Protein AF-Q581W7-F1 (afdb_monomer_lite)

Organism: Trypanosoma brucei brucei (strain 927/4 GUTat10.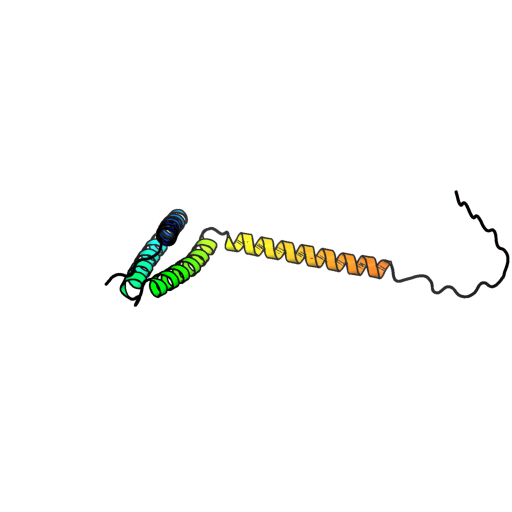1) (NCBI:txid185431)

GO terms:
  GO:0005654 nucleoplasm (C, HTP)

Foldseek 3Di:
DFADEDPVLVVLLVVLLVLCVVLVNNVVSVVLVVQLRVLRVPDPYNVSSHVSSVVSSVVSVVVSCVSVVVVVVVVVVVVVVVVVVVVVVVVVVVVVVVVPDDDPDDDDDDDDDDDDDDDDD

Sequence (121 aa):
MTCNVTPEQELQVLQMILKLCAAGAEESGEKFRLKVRKALQESANDEAAIEAVASLLRHYGKVLKKLDGSYEKERELKRLRSERGALRASRFVDDQAESGDEDEDEDVSGDEEVEDVEVET

Radius of gyration: 32.33 Å; chains: 1; bounding box: 34×57×95 Å

Secondary structure (DSSP, 8-state):
------HHHHHHHHHHHHHHHHTT-HHHHHHHHHHHHHHHHH-SSHHHHHHHHHHHHHHHHHHHHHHSSHHHHHHHHHHHHHHHHHHHHHHHHHHHHHTSS--------------------

Structure (mmCIF, N/CA/C/O backbone):
data_AF-Q581W7-F1
#
_entry.id   AF-Q581W7-F1
#
loop_
_atom_site.group_PDB
_atom_site.id
_atom_site.type_symbol
_atom_site.label_atom_id
_atom_site.label_alt_id
_atom_site.label_comp_id
_atom_site.label_asym_id
_atom_site.label_entity_id
_atom_site.label_seq_id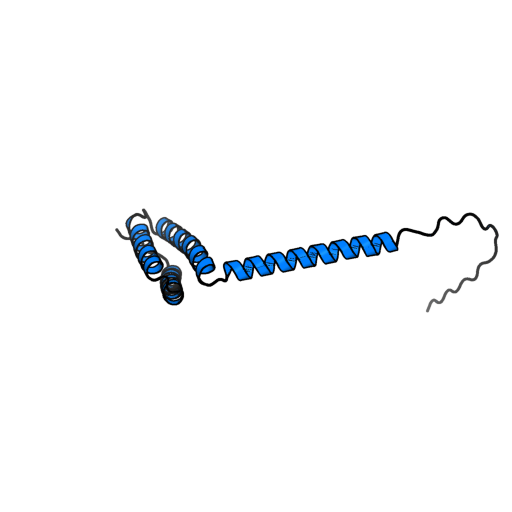
_atom_site.pdbx_PDB_ins_code
_atom_site.Cartn_x
_atom_site.Cartn_y
_atom_site.Cartn_z
_atom_site.occupancy
_atom_site.B_iso_or_equiv
_atom_site.auth_seq_id
_atom_site.auth_comp_id
_atom_site.auth_asym_id
_atom_site.auth_atom_id
_atom_site.pdbx_PDB_model_num
ATOM 1 N N . MET A 1 1 ? 11.438 9.965 -22.915 1.00 60.16 1 MET A N 1
ATOM 2 C CA . MET A 1 1 ? 11.330 8.498 -22.778 1.00 60.16 1 MET A CA 1
ATOM 3 C C . MET A 1 1 ? 10.385 8.244 -21.622 1.00 60.16 1 MET A C 1
ATOM 5 O O . MET A 1 1 ? 10.460 8.995 -20.663 1.00 60.16 1 MET A O 1
ATOM 9 N N . THR A 1 2 ? 9.448 7.307 -21.736 1.00 79.19 2 THR A N 1
ATOM 10 C CA . THR A 1 2 ? 8.589 6.925 -20.605 1.00 79.19 2 THR A CA 1
ATOM 11 C C . THR A 1 2 ? 9.316 5.875 -19.782 1.00 79.19 2 THR A C 1
ATOM 13 O O . THR A 1 2 ? 9.793 4.898 -20.357 1.00 79.19 2 THR A O 1
ATOM 16 N N . CYS A 1 3 ? 9.411 6.089 -18.475 1.00 87.31 3 CYS A N 1
ATOM 17 C CA . CYS A 1 3 ? 9.934 5.090 -17.553 1.00 87.31 3 CYS A CA 1
ATOM 18 C C . CYS A 1 3 ? 8.915 3.969 -17.352 1.00 87.31 3 CYS A C 1
ATOM 20 O O . CYS A 1 3 ? 7.704 4.189 -17.467 1.00 87.31 3 CYS A O 1
ATOM 22 N N . ASN A 1 4 ? 9.417 2.782 -17.038 1.00 90.00 4 ASN A N 1
ATOM 23 C CA . ASN A 1 4 ? 8.609 1.605 -16.767 1.00 90.00 4 ASN A CA 1
ATOM 24 C C . ASN A 1 4 ? 8.568 1.321 -15.263 1.00 90.00 4 ASN A C 1
ATOM 26 O O . ASN A 1 4 ? 9.450 1.713 -14.501 1.00 90.00 4 ASN A O 1
ATOM 30 N N . VAL A 1 5 ? 7.519 0.625 -14.842 1.00 91.94 5 VAL A N 1
ATOM 31 C CA . VAL A 1 5 ? 7.365 0.091 -13.485 1.00 91.94 5 VAL A CA 1
ATOM 32 C C . VAL A 1 5 ? 7.304 -1.427 -13.550 1.00 91.94 5 VAL A C 1
ATOM 34 O O . VAL A 1 5 ? 7.167 -2.007 -14.627 1.00 91.94 5 VAL A O 1
ATOM 37 N N . THR A 1 6 ? 7.426 -2.092 -12.403 1.00 93.31 6 THR A N 1
ATOM 38 C CA . THR A 1 6 ? 7.332 -3.553 -12.386 1.00 93.31 6 THR A CA 1
ATOM 39 C C . THR A 1 6 ? 5.893 -4.003 -12.684 1.00 93.31 6 THR A C 1
ATOM 41 O O . THR A 1 6 ? 4.944 -3.299 -12.314 1.00 93.31 6 THR A O 1
ATOM 44 N N . PRO A 1 7 ? 5.688 -5.186 -13.290 1.00 94.00 7 PRO A N 1
ATOM 45 C CA . PRO A 1 7 ? 4.347 -5.720 -13.541 1.00 94.00 7 PRO A CA 1
ATOM 46 C C . PRO A 1 7 ? 3.482 -5.818 -12.273 1.00 94.00 7 PRO A C 1
ATOM 48 O O . PRO A 1 7 ? 2.266 -5.619 -12.317 1.00 94.00 7 PRO A O 1
ATOM 51 N N . GLU A 1 8 ? 4.091 -6.071 -11.109 1.00 95.00 8 GLU A N 1
ATOM 52 C CA . GLU A 1 8 ? 3.378 -6.081 -9.830 1.00 95.00 8 GLU A CA 1
ATOM 53 C C . GLU A 1 8 ? 2.841 -4.694 -9.464 1.00 95.00 8 GLU A C 1
ATOM 55 O O . GLU A 1 8 ? 1.725 -4.582 -8.950 1.00 95.00 8 GLU A O 1
ATOM 60 N N . GLN A 1 9 ? 3.603 -3.628 -9.728 1.00 93.94 9 GLN A N 1
ATOM 61 C CA . GLN A 1 9 ? 3.141 -2.262 -9.492 1.00 93.94 9 GLN A CA 1
ATOM 62 C C . GLN A 1 9 ? 2.034 -1.858 -10.466 1.00 93.94 9 GLN A C 1
ATOM 64 O O . GLN A 1 9 ? 1.075 -1.212 -10.043 1.00 93.94 9 GLN A O 1
ATOM 69 N N . GLU A 1 10 ? 2.107 -2.270 -11.733 1.00 94.94 10 GLU A N 1
ATOM 70 C CA . GLU A 1 10 ? 1.019 -2.055 -12.696 1.00 94.94 10 GLU A CA 1
ATOM 71 C C . GLU A 1 10 ? -0.283 -2.696 -12.206 1.00 94.94 10 GLU A C 1
ATOM 73 O O . GLU A 1 10 ? -1.334 -2.047 -12.175 1.00 94.94 10 GLU A O 1
ATOM 78 N N . LEU A 1 11 ? -0.204 -3.940 -11.724 1.00 96.19 11 LEU A N 1
ATOM 79 C CA . LEU A 1 11 ? -1.345 -4.632 -11.136 1.00 96.19 11 LEU A CA 1
ATOM 80 C C . LEU A 1 11 ? -1.886 -3.888 -9.907 1.00 96.19 11 LEU A C 1
ATOM 82 O O . LEU A 1 11 ? -3.100 -3.722 -9.779 1.00 96.19 11 LEU A O 1
ATOM 86 N N . GLN A 1 12 ? -1.017 -3.400 -9.017 1.00 96.06 12 GLN A N 1
ATOM 87 C CA . GLN A 1 12 ? -1.431 -2.620 -7.844 1.00 96.06 12 GLN A CA 1
ATOM 88 C C . GLN A 1 12 ? -2.131 -1.311 -8.231 1.00 96.06 12 GLN A C 1
ATOM 90 O O . GLN A 1 12 ? -3.130 -0.943 -7.609 1.00 96.06 12 GLN A O 1
ATOM 95 N N . VAL A 1 13 ? -1.649 -0.623 -9.269 1.00 95.94 13 VAL A N 1
ATOM 96 C CA . VAL A 1 13 ? -2.282 0.586 -9.816 1.00 95.94 13 VAL A CA 1
ATOM 97 C C . VAL A 1 13 ? -3.680 0.260 -10.338 1.00 95.94 13 VAL A C 1
ATOM 99 O O . VAL A 1 13 ? -4.640 0.932 -9.958 1.00 95.94 13 VAL A O 1
ATOM 102 N N . LEU A 1 14 ? -3.829 -0.795 -11.143 1.00 95.69 14 LEU A N 1
ATOM 103 C CA . LEU A 1 14 ? -5.131 -1.222 -11.664 1.00 95.69 14 LEU A CA 1
ATOM 104 C C . LEU A 1 14 ? -6.099 -1.603 -10.539 1.00 95.69 14 LEU A C 1
ATOM 106 O O . LEU A 1 14 ? -7.240 -1.141 -10.519 1.00 95.69 14 LEU A O 1
ATOM 110 N N . GLN A 1 15 ? -5.639 -2.378 -9.556 1.00 96.31 15 GLN A N 1
ATOM 111 C CA . GLN A 1 15 ? -6.440 -2.737 -8.386 1.00 96.31 15 GLN A CA 1
ATOM 112 C C . GLN A 1 15 ? -6.879 -1.506 -7.588 1.00 96.31 15 GLN A C 1
ATOM 114 O O . GLN A 1 15 ? -8.017 -1.457 -7.125 1.00 96.31 15 GLN A O 1
ATOM 119 N N . MET A 1 16 ? -6.007 -0.509 -7.417 1.00 95.25 16 MET A N 1
ATOM 120 C CA . MET A 1 16 ? -6.351 0.728 -6.715 1.00 95.25 16 MET A CA 1
ATOM 121 C C . MET A 1 16 ? -7.426 1.520 -7.466 1.00 95.25 16 MET A C 1
ATOM 123 O O . MET A 1 16 ? -8.378 1.979 -6.840 1.00 95.25 16 MET A O 1
ATOM 127 N N . ILE A 1 17 ? -7.321 1.636 -8.796 1.00 94.25 17 ILE A N 1
ATOM 128 C CA . ILE A 1 17 ? -8.341 2.293 -9.631 1.00 94.25 17 ILE A CA 1
ATOM 129 C C . ILE A 1 17 ? -9.690 1.590 -9.459 1.00 94.25 17 ILE A C 1
ATOM 131 O O . ILE A 1 17 ? -10.685 2.245 -9.159 1.00 94.25 17 ILE A O 1
ATOM 135 N N . LEU A 1 18 ? -9.714 0.259 -9.568 1.00 93.94 18 LEU A N 1
ATOM 136 C CA . LEU A 1 18 ? -10.939 -0.528 -9.413 1.00 93.94 18 LEU A CA 1
ATOM 137 C C . LEU A 1 18 ? -11.553 -0.378 -8.018 1.00 93.94 18 LEU A C 1
ATOM 139 O O . LEU A 1 18 ? -12.765 -0.217 -7.902 1.00 93.94 18 LEU A O 1
ATOM 143 N N . LYS A 1 19 ? -10.734 -0.373 -6.960 1.00 93.56 19 LYS A N 1
ATOM 144 C CA . LYS A 1 19 ? -11.209 -0.151 -5.587 1.00 93.56 19 LYS A CA 1
ATOM 145 C C . LYS A 1 19 ? -11.796 1.249 -5.395 1.00 93.56 19 LYS A C 1
ATOM 147 O O . LYS A 1 19 ? -12.814 1.380 -4.726 1.00 93.56 19 LYS A O 1
ATOM 152 N N . LEU A 1 20 ? -11.191 2.281 -5.989 1.00 92.69 20 LEU A N 1
ATOM 153 C CA . LEU A 1 20 ? -11.721 3.649 -5.942 1.00 92.69 20 LEU A CA 1
ATOM 154 C C . LEU A 1 20 ? -13.062 3.760 -6.678 1.00 92.69 20 LEU A C 1
ATOM 156 O O . LEU A 1 20 ? -13.988 4.360 -6.140 1.00 92.69 20 LEU A O 1
ATOM 160 N N . CYS A 1 21 ? -13.195 3.138 -7.854 1.00 90.06 21 CYS A N 1
ATOM 161 C CA . CYS A 1 21 ? -14.467 3.065 -8.576 1.00 90.06 21 CYS A CA 1
ATOM 162 C C . CYS A 1 21 ? -15.533 2.306 -7.773 1.00 90.06 21 CYS A C 1
ATOM 164 O O . CYS A 1 21 ? -16.649 2.790 -7.630 1.00 90.06 21 CYS A O 1
ATOM 166 N N . ALA A 1 22 ? -15.182 1.161 -7.177 1.00 89.69 22 ALA A N 1
ATOM 167 C CA . ALA A 1 22 ? -16.099 0.380 -6.344 1.00 89.69 22 ALA A CA 1
ATOM 168 C C . ALA A 1 22 ? -16.561 1.133 -5.082 1.00 89.69 22 ALA A C 1
ATOM 170 O O . ALA A 1 22 ? -17.675 0.918 -4.614 1.00 89.69 22 ALA A O 1
ATOM 171 N N . ALA A 1 23 ? -15.733 2.039 -4.552 1.00 89.69 23 ALA A N 1
ATOM 172 C CA . ALA A 1 23 ? -16.086 2.930 -3.448 1.00 89.69 23 ALA A CA 1
ATOM 173 C C . ALA A 1 23 ? -16.887 4.178 -3.886 1.00 89.69 23 ALA A C 1
ATOM 175 O O . ALA A 1 23 ? -17.126 5.063 -3.067 1.00 89.69 23 ALA A O 1
ATOM 176 N N . GLY A 1 24 ? -17.270 4.291 -5.166 1.00 88.75 24 GLY A N 1
ATOM 177 C CA . GLY A 1 24 ? -18.002 5.440 -5.715 1.00 88.75 24 GLY A CA 1
ATOM 178 C C . GLY A 1 24 ? -17.145 6.690 -5.952 1.00 88.75 24 GLY A C 1
ATOM 179 O O . GLY A 1 24 ? -17.675 7.766 -6.208 1.00 88.75 24 GLY A O 1
ATOM 180 N N . ALA A 1 25 ? -15.816 6.576 -5.876 1.00 89.25 25 ALA A N 1
ATOM 181 C CA . ALA A 1 25 ? -14.875 7.683 -6.032 1.00 89.25 25 ALA A CA 1
ATOM 182 C C . ALA A 1 25 ? -14.198 7.669 -7.412 1.00 89.25 25 ALA A C 1
ATOM 184 O O . ALA A 1 25 ? -12.967 7.683 -7.521 1.00 89.25 25 ALA A O 1
ATOM 185 N N . GLU A 1 26 ? -15.004 7.665 -8.474 1.00 90.00 26 GLU A N 1
ATOM 186 C CA . GLU A 1 26 ? -14.536 7.600 -9.866 1.00 90.00 26 GLU A CA 1
ATOM 187 C C . GLU A 1 26 ? -13.561 8.735 -10.209 1.00 90.00 26 GLU A C 1
ATOM 189 O O . GLU A 1 26 ? -12.459 8.473 -10.691 1.00 90.00 26 GLU A O 1
ATOM 194 N N . GLU A 1 27 ? -13.882 9.980 -9.837 1.00 91.50 27 GLU A N 1
ATOM 195 C CA . GLU A 1 27 ? -12.987 11.130 -10.041 1.00 91.50 27 GLU A CA 1
ATOM 196 C C . GLU A 1 27 ? -11.618 10.947 -9.372 1.00 91.50 27 GLU A C 1
ATOM 198 O O . GLU A 1 27 ? -10.588 11.411 -9.869 1.00 91.50 27 GLU A O 1
ATOM 203 N N . SER A 1 28 ? -11.585 10.288 -8.209 1.00 91.81 28 SER A N 1
ATOM 204 C CA . SER A 1 28 ? -10.331 10.004 -7.511 1.00 91.81 28 SER A CA 1
ATOM 205 C C . SER A 1 28 ? -9.519 8.953 -8.261 1.00 91.81 28 SER A C 1
ATOM 207 O O . SER A 1 28 ? -8.299 9.104 -8.363 1.00 91.81 28 SER A O 1
ATOM 209 N N . GLY A 1 29 ? -10.182 7.944 -8.833 1.00 92.88 29 GLY A N 1
ATOM 210 C CA . GLY A 1 29 ? -9.572 6.962 -9.731 1.00 92.88 29 GLY A CA 1
ATOM 211 C C . GLY A 1 29 ? -8.969 7.613 -10.978 1.00 92.88 29 GLY A C 1
ATOM 212 O O . GLY A 1 29 ? -7.820 7.334 -11.330 1.00 92.88 29 GLY A O 1
ATOM 213 N N . GLU A 1 30 ? -9.676 8.558 -11.597 1.00 94.12 30 GLU A N 1
ATOM 214 C CA . GLU A 1 30 ? -9.163 9.300 -12.753 1.00 94.12 30 GLU A CA 1
ATOM 215 C C . GLU A 1 30 ? -7.967 10.187 -12.401 1.00 94.12 30 GLU A C 1
ATOM 217 O O . GLU A 1 30 ? -6.944 10.156 -13.094 1.00 94.12 30 GLU A O 1
ATOM 222 N N . LYS A 1 31 ? -8.050 10.932 -11.291 1.00 94.94 31 LYS A N 1
ATOM 223 C CA . LYS A 1 31 ? -6.933 11.739 -10.774 1.00 94.94 31 LYS A CA 1
ATOM 224 C C . LYS A 1 31 ? -5.717 10.866 -10.470 1.00 94.94 31 LYS A C 1
ATOM 226 O O . LYS A 1 31 ? -4.595 11.268 -10.774 1.00 94.94 31 LYS A O 1
ATOM 231 N N . PHE A 1 32 ? -5.918 9.678 -9.898 1.00 95.81 32 PHE A N 1
ATOM 232 C CA . PHE A 1 32 ? -4.840 8.726 -9.638 1.00 95.81 32 PHE A CA 1
ATOM 233 C C . PHE A 1 32 ? -4.187 8.255 -10.940 1.00 95.81 32 PHE A C 1
ATOM 235 O O . PHE A 1 32 ? -2.971 8.363 -11.077 1.00 95.81 32 PHE A O 1
ATOM 242 N N . ARG A 1 33 ? -4.982 7.844 -11.936 1.00 95.00 33 ARG A N 1
ATOM 243 C CA . ARG A 1 33 ? -4.490 7.447 -13.265 1.00 95.00 33 ARG A CA 1
ATOM 244 C C . ARG A 1 33 ? -3.657 8.550 -13.925 1.00 95.00 33 ARG A C 1
ATOM 246 O O . ARG A 1 33 ? -2.586 8.271 -14.460 1.00 95.00 33 ARG A O 1
ATOM 253 N N . LEU A 1 34 ? -4.125 9.799 -13.876 1.00 95.94 34 LEU A N 1
ATOM 254 C CA . LEU A 1 34 ? -3.394 10.949 -14.421 1.00 95.94 34 LEU A CA 1
ATOM 255 C C . LEU A 1 34 ? -2.072 11.187 -13.686 1.00 95.94 34 LEU A C 1
ATOM 257 O O . LEU A 1 34 ? -1.052 11.410 -14.334 1.00 95.94 34 LEU A O 1
ATOM 261 N N . LYS A 1 35 ? -2.066 11.095 -12.352 1.00 95.88 35 LYS A N 1
ATOM 262 C CA . LYS A 1 35 ? -0.846 11.237 -11.546 1.00 95.88 35 LYS A CA 1
ATOM 263 C C . LYS A 1 35 ? 0.162 10.125 -11.810 1.00 95.88 35 LYS A C 1
ATOM 265 O O . LYS A 1 35 ? 1.342 10.427 -11.916 1.00 95.88 35 LYS A O 1
ATOM 270 N N . VAL A 1 36 ? -0.283 8.875 -11.954 1.00 95.38 36 VAL A N 1
ATOM 271 C CA . VAL A 1 36 ? 0.599 7.753 -12.312 1.00 95.38 36 VAL A CA 1
ATOM 272 C C . VAL A 1 36 ? 1.217 7.993 -13.685 1.00 95.38 36 VAL A C 1
ATOM 274 O O . VAL A 1 36 ? 2.433 7.943 -13.816 1.00 95.38 36 VAL A O 1
ATOM 277 N N . ARG A 1 37 ? 0.414 8.354 -14.694 1.00 94.75 37 ARG A N 1
ATOM 278 C C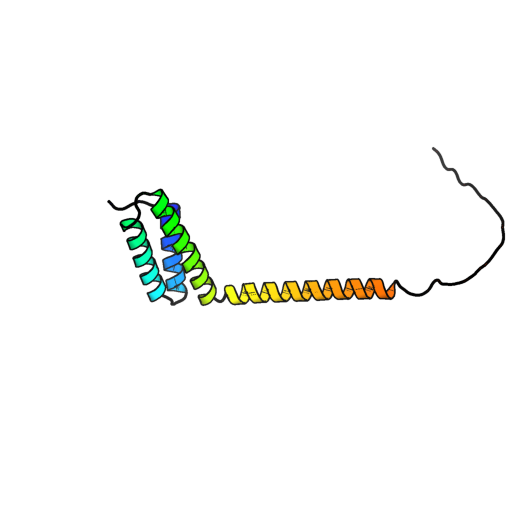A . ARG A 1 37 ? 0.939 8.679 -16.030 1.00 94.75 37 ARG A CA 1
ATOM 279 C C . ARG A 1 37 ? 1.959 9.817 -15.983 1.00 94.75 37 ARG A C 1
ATOM 281 O O . ARG A 1 37 ? 3.006 9.711 -16.609 1.00 94.75 37 ARG A O 1
ATOM 288 N N . LYS A 1 38 ? 1.659 10.878 -15.232 1.00 94.75 38 LYS A N 1
ATOM 289 C CA . LYS A 1 38 ? 2.565 12.011 -15.031 1.00 94.75 38 LYS A CA 1
ATOM 290 C C . LYS A 1 38 ? 3.874 11.565 -14.369 1.00 94.75 38 LYS A C 1
ATOM 292 O O . LYS A 1 38 ? 4.938 11.902 -14.869 1.00 94.75 38 LYS A O 1
ATOM 297 N N . ALA A 1 39 ? 3.801 10.739 -13.324 1.00 93.94 39 ALA A N 1
ATOM 298 C CA . ALA A 1 39 ? 4.977 10.189 -12.655 1.00 93.94 39 ALA A CA 1
ATOM 299 C C . ALA A 1 39 ? 5.862 9.378 -13.617 1.00 93.94 39 ALA A C 1
ATOM 301 O O . ALA A 1 39 ? 7.068 9.588 -13.643 1.00 93.94 39 ALA A O 1
ATOM 302 N N . LEU A 1 40 ? 5.280 8.527 -14.468 1.00 94.00 40 LEU A N 1
ATOM 303 C CA . LEU A 1 40 ? 6.033 7.749 -15.465 1.00 94.00 40 LEU A CA 1
ATOM 304 C C . LEU A 1 40 ? 6.684 8.617 -16.560 1.00 94.00 40 LEU A C 1
ATOM 306 O O . LEU A 1 40 ? 7.683 8.216 -17.152 1.00 94.00 40 LEU A O 1
ATOM 310 N N . GLN A 1 41 ? 6.113 9.788 -16.855 1.00 94.00 41 GLN A N 1
ATOM 311 C CA . GLN A 1 41 ? 6.637 10.726 -17.855 1.00 94.00 41 GLN A CA 1
ATOM 312 C C . GLN A 1 41 ? 7.716 11.664 -17.301 1.00 94.00 41 GLN A C 1
ATOM 314 O O . GLN A 1 41 ? 8.610 12.055 -18.046 1.00 94.00 41 GLN A O 1
ATOM 319 N N . GLU A 1 42 ? 7.612 12.050 -16.028 1.00 93.62 42 GLU A N 1
ATOM 320 C CA . GLU A 1 42 ? 8.522 13.002 -15.375 1.00 93.62 42 GLU A CA 1
ATOM 321 C C . GLU A 1 42 ? 9.711 12.330 -14.678 1.00 93.62 42 GLU A C 1
ATOM 323 O O . GLU A 1 42 ? 10.680 13.006 -14.334 1.00 93.62 42 GLU A O 1
ATOM 328 N N . SER A 1 43 ? 9.649 11.016 -14.457 1.00 92.50 43 SER A N 1
ATOM 329 C CA . SER A 1 43 ? 10.734 10.279 -13.809 1.00 92.50 43 SER A CA 1
ATOM 330 C C . SER A 1 43 ? 11.984 10.229 -14.685 1.00 92.50 43 SER A C 1
ATOM 332 O O . SER A 1 43 ? 11.907 10.079 -15.902 1.00 92.50 43 SER A O 1
ATOM 334 N N . ALA A 1 44 ? 13.151 10.352 -14.050 1.00 91.12 44 ALA A N 1
ATOM 335 C CA . ALA A 1 44 ? 14.438 10.318 -14.743 1.00 91.12 44 ALA A CA 1
ATOM 336 C C . ALA A 1 44 ? 14.868 8.892 -15.132 1.00 91.12 44 ALA A C 1
ATOM 338 O O . ALA A 1 44 ? 15.568 8.705 -16.126 1.00 91.12 44 ALA A O 1
ATOM 339 N N . ASN A 1 45 ? 14.469 7.897 -14.336 1.00 93.25 45 ASN A N 1
ATOM 340 C CA . ASN A 1 45 ? 14.763 6.480 -14.516 1.00 93.25 45 ASN A CA 1
ATOM 341 C C . ASN A 1 45 ? 13.625 5.614 -13.939 1.00 93.25 45 ASN A C 1
ATOM 343 O O . ASN A 1 45 ? 12.720 6.115 -13.265 1.00 93.25 45 ASN A O 1
ATOM 347 N N . ASP A 1 46 ? 13.685 4.308 -14.201 1.00 93.00 46 ASP A N 1
ATOM 348 C CA . ASP A 1 46 ? 12.670 3.349 -13.749 1.00 93.00 46 ASP A CA 1
ATOM 349 C C . ASP A 1 46 ? 12.589 3.271 -12.214 1.00 93.00 46 ASP A C 1
ATOM 351 O O . ASP A 1 46 ? 11.499 3.180 -11.660 1.00 93.00 46 ASP A O 1
ATOM 355 N N . GLU A 1 47 ? 13.709 3.407 -11.495 1.00 94.00 47 GLU A N 1
ATOM 356 C CA . GLU A 1 47 ? 13.718 3.423 -10.023 1.00 94.00 47 GLU A CA 1
ATOM 357 C C . GLU A 1 47 ? 12.930 4.609 -9.442 1.00 94.00 47 GLU A C 1
ATOM 359 O O . GLU A 1 47 ? 12.100 4.425 -8.547 1.00 94.00 47 GLU A O 1
ATOM 364 N N . ALA A 1 48 ? 13.118 5.815 -9.989 1.00 94.00 48 ALA A N 1
ATOM 365 C CA . ALA A 1 48 ? 12.363 6.999 -9.586 1.00 94.00 48 ALA A CA 1
ATOM 366 C C . ALA A 1 48 ? 10.870 6.858 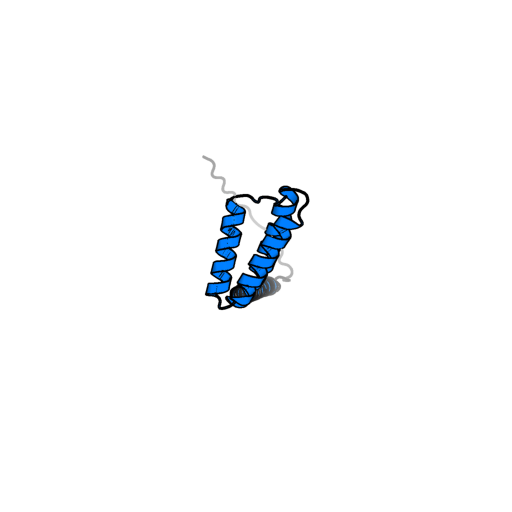-9.919 1.00 94.00 48 ALA A C 1
ATOM 368 O O . ALA A 1 48 ? 10.020 7.265 -9.125 1.00 94.00 48 ALA A O 1
ATOM 369 N N . ALA A 1 49 ? 10.540 6.231 -11.054 1.00 94.50 49 ALA A N 1
ATOM 370 C CA . ALA A 1 49 ? 9.160 5.920 -11.419 1.00 94.50 49 ALA A CA 1
ATOM 371 C C . ALA A 1 49 ? 8.515 4.940 -10.432 1.00 94.50 49 ALA A C 1
ATOM 373 O O . ALA A 1 49 ? 7.404 5.189 -9.954 1.00 94.50 49 ALA A O 1
ATOM 374 N N . ILE A 1 50 ? 9.222 3.866 -10.075 1.00 95.06 50 ILE A N 1
ATOM 375 C CA . ILE A 1 50 ? 8.792 2.862 -9.095 1.00 95.06 50 ILE A CA 1
ATOM 376 C C . ILE A 1 50 ? 8.518 3.517 -7.738 1.00 95.06 50 ILE A C 1
ATOM 378 O O . ILE A 1 50 ? 7.475 3.253 -7.128 1.00 95.06 50 ILE A O 1
ATOM 382 N N . GLU A 1 51 ? 9.405 4.394 -7.266 1.00 95.62 51 GLU A N 1
ATOM 383 C CA . GLU A 1 51 ? 9.233 5.101 -5.994 1.00 95.62 51 GLU A CA 1
ATOM 384 C C . GLU A 1 51 ? 8.068 6.103 -6.043 1.00 95.62 51 GLU A C 1
ATOM 386 O O . GLU A 1 51 ? 7.225 6.135 -5.135 1.00 95.62 51 GLU A O 1
ATOM 391 N N . ALA A 1 52 ? 7.954 6.878 -7.124 1.00 95.25 52 ALA A N 1
ATOM 392 C CA . ALA A 1 52 ? 6.870 7.836 -7.311 1.00 95.25 52 ALA A CA 1
ATOM 393 C C . ALA A 1 52 ? 5.499 7.141 -7.343 1.00 95.25 52 ALA A C 1
ATOM 395 O O . ALA A 1 52 ? 4.559 7.569 -6.661 1.00 95.25 52 ALA A O 1
ATOM 396 N N . VAL A 1 53 ? 5.381 6.028 -8.074 1.00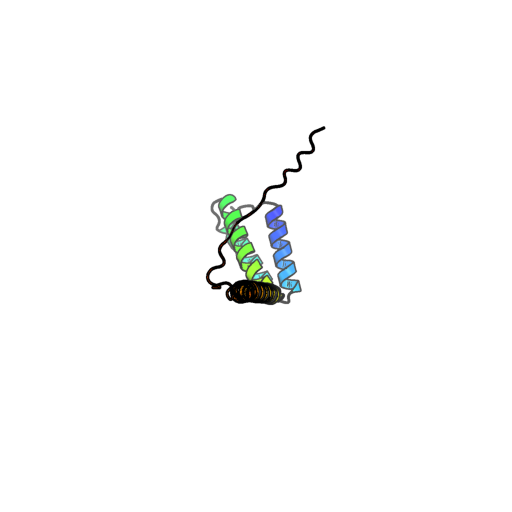 95.94 53 VAL A N 1
ATOM 397 C CA . VAL A 1 53 ? 4.156 5.220 -8.127 1.00 95.94 53 VAL A CA 1
ATOM 398 C C . VAL A 1 53 ? 3.858 4.580 -6.770 1.00 95.94 53 VAL A C 1
ATOM 400 O O . VAL A 1 53 ? 2.710 4.626 -6.320 1.00 95.94 53 VAL A O 1
ATOM 403 N N . ALA A 1 54 ? 4.865 4.076 -6.051 1.00 95.81 54 ALA A N 1
ATOM 404 C CA . ALA A 1 54 ? 4.686 3.550 -4.697 1.00 95.81 54 ALA A CA 1
ATOM 405 C C . ALA A 1 54 ? 4.166 4.619 -3.717 1.00 95.81 54 ALA A C 1
ATOM 407 O O . ALA A 1 54 ? 3.276 4.347 -2.904 1.00 95.81 54 ALA A O 1
ATOM 408 N N . SER A 1 55 ? 4.670 5.852 -3.807 1.00 96.06 55 SER A N 1
ATOM 409 C CA . SER A 1 55 ? 4.190 6.985 -3.009 1.00 96.06 55 SER A CA 1
ATOM 410 C C . SER A 1 55 ? 2.723 7.314 -3.312 1.00 96.06 55 SER A C 1
ATOM 412 O O . SER A 1 55 ? 1.906 7.461 -2.393 1.00 96.06 55 SER A O 1
ATOM 414 N N . LEU A 1 56 ? 2.346 7.331 -4.596 1.00 96.31 56 LEU A N 1
ATOM 415 C CA . LEU A 1 56 ? 0.958 7.528 -5.019 1.00 96.31 56 LEU A CA 1
ATOM 416 C C . LEU A 1 56 ? 0.041 6.409 -4.505 1.00 96.31 56 LEU A C 1
ATOM 418 O O . LEU A 1 56 ? -1.028 6.706 -3.969 1.00 96.31 56 LEU A O 1
ATOM 422 N N . LEU A 1 57 ? 0.461 5.145 -4.594 1.00 96.06 57 LEU A N 1
ATOM 423 C CA . LEU A 1 57 ? -0.284 3.999 -4.062 1.00 96.06 57 LEU A CA 1
ATOM 424 C C . LEU A 1 57 ? -0.516 4.121 -2.551 1.00 96.06 57 LEU A C 1
ATOM 426 O O . LEU A 1 57 ? -1.633 3.905 -2.080 1.00 96.06 57 LEU A O 1
ATOM 430 N N . ARG A 1 58 ? 0.496 4.542 -1.781 1.00 95.19 58 ARG A N 1
ATOM 431 C CA . ARG A 1 58 ? 0.354 4.794 -0.334 1.00 95.19 58 ARG A CA 1
ATOM 432 C C . ARG A 1 58 ? -0.632 5.924 -0.045 1.00 95.19 58 ARG A C 1
ATOM 434 O O . ARG A 1 58 ? -1.433 5.812 0.883 1.00 95.19 58 ARG A O 1
ATOM 441 N N . HIS A 1 59 ? -0.579 7.013 -0.810 1.00 94.94 59 HIS A N 1
ATOM 442 C CA . HIS A 1 59 ? -1.487 8.146 -0.640 1.00 94.94 59 HIS A CA 1
ATOM 443 C C . HIS A 1 59 ? -2.939 7.753 -0.934 1.00 94.94 59 HIS A C 1
ATOM 445 O O . HIS A 1 59 ? -3.808 7.946 -0.084 1.00 94.94 59 HIS A O 1
ATOM 451 N N . TYR A 1 60 ? -3.201 7.145 -2.093 1.00 93.44 60 TYR A N 1
ATOM 452 C CA . TYR A 1 60 ? -4.553 6.735 -2.478 1.00 93.44 60 TYR A CA 1
ATOM 453 C C . TYR A 1 60 ? -5.073 5.554 -1.661 1.00 93.44 60 TYR A C 1
ATOM 455 O O . TYR A 1 60 ? -6.267 5.501 -1.393 1.00 93.44 60 TYR A O 1
ATOM 463 N N . GLY A 1 61 ? -4.200 4.691 -1.135 1.00 92.69 61 GLY A N 1
ATOM 464 C CA . GLY A 1 61 ? -4.586 3.690 -0.141 1.00 92.69 61 GLY A CA 1
ATOM 465 C C . GLY A 1 61 ? -5.167 4.321 1.129 1.00 92.69 61 GLY A C 1
ATOM 466 O O . GLY A 1 61 ? -6.158 3.830 1.659 1.00 92.69 61 GLY A O 1
ATOM 467 N N . LYS A 1 62 ? -4.624 5.457 1.592 1.00 90.75 62 LYS A N 1
ATOM 468 C CA . LYS A 1 62 ? -5.208 6.213 2.718 1.00 90.75 62 LYS A CA 1
ATOM 469 C C . LYS A 1 62 ? -6.537 6.870 2.351 1.00 90.75 62 LYS A C 1
ATOM 471 O O . LYS A 1 62 ? -7.409 6.959 3.208 1.00 90.75 62 LYS A O 1
ATOM 476 N N . VAL A 1 63 ? -6.681 7.353 1.116 1.00 90.06 63 VAL A N 1
ATOM 477 C CA . VAL A 1 63 ? -7.949 7.915 0.620 1.00 90.06 63 VAL A CA 1
ATOM 478 C C . VAL A 1 63 ? -9.018 6.826 0.580 1.00 90.06 63 VAL A C 1
ATOM 480 O O . VAL A 1 63 ? -10.096 7.022 1.128 1.00 90.06 63 VAL A O 1
ATOM 483 N N . LEU A 1 64 ? -8.687 5.654 0.036 1.00 90.25 64 LEU A N 1
ATOM 484 C CA . LEU A 1 64 ? -9.585 4.508 -0.027 1.00 90.25 64 LEU A CA 1
ATOM 485 C C . LEU A 1 64 ? -10.038 4.061 1.368 1.00 90.25 64 LEU A C 1
ATOM 487 O O . LEU A 1 64 ? -11.238 3.957 1.579 1.00 90.25 64 LEU A O 1
ATOM 491 N N . LYS A 1 65 ? -9.111 3.927 2.331 1.00 87.81 65 LYS A N 1
ATOM 492 C CA . LYS A 1 65 ? -9.431 3.594 3.736 1.00 87.81 65 LYS A CA 1
ATOM 493 C C . LYS A 1 65 ? -10.441 4.553 4.385 1.00 87.81 65 LYS A C 1
ATOM 495 O O . LYS A 1 65 ? -11.127 4.204 5.341 1.00 87.81 65 LYS A O 1
ATOM 500 N N . LYS A 1 66 ? -10.462 5.820 3.957 1.00 85.75 66 LYS A N 1
ATOM 501 C CA . LYS A 1 66 ? -11.425 6.808 4.465 1.00 85.75 66 LYS A CA 1
ATOM 502 C C . LYS A 1 66 ? -12.790 6.656 3.800 1.00 85.75 66 LYS A C 1
ATOM 504 O O . LYS A 1 66 ? -13.792 6.922 4.447 1.00 85.75 66 LYS A O 1
ATOM 509 N N . LEU A 1 67 ? -12.817 6.248 2.533 1.00 83.44 67 LEU A N 1
ATOM 510 C CA . LEU A 1 67 ? -14.039 6.086 1.745 1.00 83.44 67 LEU A CA 1
ATOM 511 C C . LEU A 1 67 ? -14.770 4.776 2.058 1.00 83.44 67 LEU A C 1
ATOM 513 O O . LEU A 1 67 ? -15.991 4.765 2.130 1.00 83.44 67 LEU A O 1
ATOM 517 N N . ASP A 1 68 ? -14.041 3.683 2.277 1.00 79.31 68 ASP A N 1
ATOM 518 C CA . ASP A 1 68 ? -14.610 2.365 2.597 1.00 79.31 68 ASP A CA 1
ATOM 519 C C . ASP A 1 68 ? -15.020 2.212 4.081 1.00 79.31 68 ASP A C 1
ATOM 521 O O . ASP A 1 68 ? -15.519 1.162 4.497 1.00 79.31 68 ASP A O 1
ATOM 525 N N . GLY A 1 69 ? -14.790 3.246 4.899 1.00 72.44 69 GLY A N 1
ATOM 526 C CA . GLY A 1 69 ? -15.026 3.232 6.343 1.00 72.44 69 GLY A CA 1
ATOM 527 C C . GLY A 1 69 ? -14.076 2.311 7.121 1.00 72.44 69 GLY A C 1
ATOM 528 O O . GLY A 1 69 ? -14.220 2.155 8.337 1.00 72.44 69 GLY A O 1
ATOM 529 N N . SER A 1 70 ? -13.078 1.696 6.474 1.00 74.00 70 SER A N 1
ATOM 530 C CA . SER A 1 70 ? -12.108 0.832 7.147 1.00 74.00 70 SER A CA 1
ATOM 531 C C . SER A 1 70 ? -11.257 1.631 8.130 1.00 74.00 70 SER A C 1
ATOM 533 O O . SER A 1 70 ? -10.846 1.092 9.152 1.00 74.00 70 SER A O 1
ATOM 535 N N . TYR A 1 71 ? -11.000 2.910 7.847 1.00 71.00 71 TYR A N 1
ATOM 536 C CA . TYR A 1 71 ? -10.296 3.819 8.748 1.00 71.00 71 TYR A CA 1
ATOM 537 C C . TYR A 1 71 ? -11.053 4.006 10.063 1.00 71.00 71 TYR A C 1
ATOM 539 O O . TYR A 1 71 ? -10.447 3.969 11.133 1.00 71.00 71 TYR A O 1
ATOM 547 N N . GLU A 1 72 ? -12.374 4.167 9.997 1.00 69.62 72 GLU A N 1
ATOM 548 C CA . GLU A 1 72 ? -13.212 4.315 11.187 1.00 69.62 72 GLU A CA 1
ATOM 549 C C . GLU A 1 72 ? -13.267 3.011 11.979 1.00 69.62 72 GLU A C 1
ATOM 551 O O . GLU A 1 72 ? -13.046 3.026 13.188 1.00 69.62 72 GLU A O 1
ATOM 556 N N . LYS A 1 73 ? -13.427 1.870 11.297 1.00 70.38 73 LYS A N 1
ATOM 557 C CA . LYS A 1 73 ? -13.373 0.541 11.927 1.00 70.38 73 LYS A CA 1
ATOM 558 C C . LYS A 1 73 ? -12.024 0.267 12.599 1.00 70.38 73 LYS A C 1
ATOM 560 O O . LYS A 1 73 ? -11.987 -0.221 13.723 1.00 70.38 73 LYS A O 1
ATOM 565 N N . GLU A 1 74 ? -10.912 0.588 11.939 1.00 73.38 74 GLU A N 1
ATOM 566 C CA . GLU A 1 74 ? -9.555 0.405 12.474 1.00 73.38 74 GLU A CA 1
ATOM 567 C C . GLU A 1 74 ? -9.307 1.321 13.685 1.00 73.38 74 GLU A C 1
ATOM 569 O O . GLU A 1 74 ? -8.737 0.889 14.693 1.00 73.38 74 GLU A O 1
ATOM 574 N N . ARG A 1 75 ? -9.791 2.568 13.627 1.00 78.81 75 ARG A N 1
ATOM 575 C CA . ARG A 1 75 ? -9.723 3.528 14.735 1.00 78.81 75 ARG A CA 1
ATOM 576 C C . ARG A 1 75 ? -10.552 3.073 15.934 1.00 78.81 75 ARG A C 1
ATOM 578 O O . ARG A 1 75 ? -10.048 3.126 17.054 1.00 78.81 75 ARG A O 1
ATOM 585 N N . GLU A 1 76 ? -11.772 2.600 15.705 1.00 76.50 76 GLU A N 1
ATOM 586 C CA . GLU A 1 76 ? -12.649 2.087 16.759 1.00 76.50 76 GLU A CA 1
ATOM 587 C C . GLU A 1 76 ? -12.051 0.838 17.410 1.00 76.50 76 GLU A C 1
ATOM 589 O O . GLU A 1 76 ? -11.967 0.749 18.632 1.00 76.50 76 GLU A O 1
ATOM 594 N N . LEU A 1 77 ? -11.510 -0.084 16.609 1.00 79.81 77 LEU A N 1
ATOM 595 C CA . LEU A 1 77 ? -10.832 -1.274 17.117 1.00 79.81 77 LEU A CA 1
ATOM 596 C C . LEU A 1 77 ? -9.615 -0.910 17.979 1.00 79.81 77 LEU A C 1
ATOM 598 O O . LEU A 1 77 ? -9.371 -1.545 19.006 1.00 79.81 77 LEU A O 1
ATOM 602 N N . LYS A 1 78 ? -8.850 0.121 17.593 1.00 83.00 78 LYS A N 1
ATOM 603 C CA . LYS A 1 78 ? -7.741 0.636 18.406 1.00 83.00 78 LYS A CA 1
ATOM 604 C C . LYS A 1 78 ? -8.241 1.262 19.714 1.00 83.00 78 LYS A C 1
ATOM 606 O O . LYS A 1 78 ? -7.617 1.024 20.747 1.00 83.00 78 LYS A O 1
ATOM 611 N N . ARG A 1 79 ? -9.358 2.004 19.691 1.00 83.00 79 ARG A N 1
ATOM 612 C CA . ARG A 1 79 ? -9.992 2.578 20.893 1.00 83.00 79 ARG A CA 1
ATOM 613 C C . ARG A 1 79 ? -10.418 1.479 21.867 1.00 83.00 79 ARG A C 1
ATOM 615 O O . ARG A 1 79 ? -9.959 1.481 23.004 1.00 83.00 79 ARG A O 1
ATOM 622 N N . LEU A 1 80 ? -11.155 0.477 21.384 1.00 80.81 80 LEU A N 1
ATOM 623 C CA . LEU A 1 80 ? -11.605 -0.675 22.173 1.00 80.81 80 LEU A CA 1
ATOM 624 C C . LEU A 1 80 ? -10.438 -1.463 22.789 1.00 80.81 80 LEU A C 1
ATOM 626 O O . LEU A 1 80 ? -10.513 -1.893 23.939 1.00 80.81 80 LEU A O 1
ATOM 630 N N . ARG A 1 81 ? -9.328 -1.646 22.056 1.00 84.88 81 ARG A N 1
ATOM 631 C CA . ARG A 1 81 ? -8.118 -2.282 22.612 1.00 84.88 81 ARG A CA 1
ATOM 632 C C . ARG A 1 81 ? -7.485 -1.445 23.721 1.00 84.88 81 ARG A C 1
ATOM 634 O O . ARG A 1 81 ? -7.050 -2.018 24.715 1.00 84.88 81 ARG A O 1
ATOM 641 N N . SER A 1 82 ? -7.427 -0.125 23.552 1.00 81.62 82 SER A N 1
ATOM 642 C CA . SER A 1 82 ? -6.889 0.788 24.564 1.00 81.62 82 SER A CA 1
ATOM 643 C C . SER A 1 82 ? -7.754 0.804 25.824 1.00 81.62 82 SER A C 1
ATOM 645 O O . SER A 1 82 ? -7.216 0.713 26.920 1.00 81.62 82 SER A O 1
ATOM 647 N N . GLU A 1 83 ? -9.079 0.853 25.677 1.00 80.56 83 GLU A N 1
ATOM 648 C CA . GLU A 1 83 ? -10.036 0.782 26.789 1.00 80.56 83 GLU A CA 1
ATOM 649 C C . GLU A 1 83 ? -9.924 -0.555 27.530 1.00 80.56 83 GLU A C 1
ATOM 651 O O . GLU A 1 83 ? -9.810 -0.577 28.752 1.00 80.56 83 GLU A O 1
ATOM 656 N N . ARG A 1 84 ? -9.845 -1.680 26.806 1.00 79.06 84 ARG A N 1
ATOM 657 C CA . ARG A 1 84 ? -9.618 -3.002 27.414 1.00 79.06 84 ARG A CA 1
ATOM 658 C C . ARG A 1 84 ? -8.272 -3.087 28.139 1.00 79.06 84 ARG A C 1
ATOM 660 O O . ARG A 1 84 ? -8.187 -3.735 29.178 1.00 79.06 84 ARG A O 1
ATOM 667 N N . GLY A 1 85 ? -7.230 -2.457 27.594 1.00 76.94 85 GLY A N 1
ATOM 668 C CA . GLY A 1 85 ? -5.917 -2.357 28.231 1.00 76.94 85 GLY A CA 1
ATOM 669 C C . GLY A 1 85 ? -5.967 -1.550 29.527 1.00 76.94 85 GLY A C 1
ATOM 670 O O . GLY A 1 85 ? -5.460 -2.014 30.543 1.00 76.94 85 GLY A O 1
ATOM 671 N N . ALA A 1 86 ? -6.641 -0.399 29.511 1.00 73.88 86 ALA A N 1
ATOM 672 C CA . ALA A 1 86 ? -6.832 0.445 30.687 1.00 73.88 86 ALA A CA 1
ATOM 673 C C . ALA A 1 86 ? -7.662 -0.263 31.766 1.00 73.88 86 ALA A C 1
ATOM 675 O O . ALA A 1 86 ? -7.277 -0.253 32.926 1.00 73.88 86 ALA A O 1
ATOM 676 N N . LEU A 1 87 ? -8.736 -0.962 31.385 1.00 73.50 87 LEU A N 1
ATOM 677 C CA . LEU A 1 87 ? -9.529 -1.778 32.310 1.00 73.50 87 LEU A CA 1
ATOM 678 C C . LEU A 1 87 ? -8.707 -2.914 32.929 1.00 73.50 87 LEU A C 1
ATOM 680 O O . LEU A 1 87 ? -8.855 -3.199 34.111 1.00 73.50 87 LEU A O 1
ATOM 684 N N . ARG A 1 88 ? -7.831 -3.565 32.152 1.00 72.62 88 ARG A N 1
ATOM 685 C CA . ARG A 1 88 ? -6.946 -4.616 32.674 1.00 72.62 88 ARG A CA 1
ATOM 686 C C . ARG A 1 88 ? -5.893 -4.052 33.629 1.00 72.62 88 ARG A C 1
ATOM 688 O O . ARG A 1 88 ? -5.615 -4.688 34.634 1.00 72.62 88 ARG A O 1
ATOM 695 N N . ALA A 1 89 ? -5.327 -2.888 33.314 1.00 73.56 89 ALA A N 1
ATOM 696 C CA . ALA A 1 89 ? -4.371 -2.207 34.182 1.00 73.56 89 ALA A CA 1
ATOM 697 C C . ALA A 1 89 ? -5.034 -1.697 35.472 1.00 73.56 89 ALA A C 1
ATOM 699 O O . ALA A 1 89 ? -4.465 -1.878 36.536 1.00 73.56 89 ALA A O 1
ATOM 700 N N . SER A 1 90 ? -6.248 -1.140 35.384 1.00 68.06 90 SER A N 1
ATOM 701 C CA . SER A 1 90 ? -7.043 -0.727 36.548 1.00 68.06 90 SER A CA 1
ATOM 702 C C . SER A 1 90 ? -7.329 -1.911 37.462 1.00 68.06 90 SER A C 1
ATOM 704 O O . SER A 1 90 ? -7.020 -1.835 38.638 1.00 68.06 90 SER A O 1
ATOM 706 N N . ARG A 1 91 ? -7.806 -3.036 36.908 1.00 66.94 91 ARG A N 1
ATOM 707 C CA . ARG A 1 91 ? -8.027 -4.261 37.691 1.00 66.94 91 ARG A CA 1
ATOM 708 C C . ARG A 1 91 ? -6.753 -4.779 38.342 1.00 66.94 91 ARG A C 1
ATOM 710 O O . ARG A 1 91 ? -6.800 -5.181 39.482 1.00 66.94 91 ARG A O 1
ATOM 717 N N . PHE A 1 92 ? -5.617 -4.730 37.647 1.00 61.28 92 PHE A N 1
ATOM 718 C CA . PHE A 1 92 ? -4.347 -5.139 38.246 1.00 61.28 92 PHE A CA 1
ATOM 719 C C . PHE A 1 92 ? -3.929 -4.232 39.415 1.00 61.28 92 PHE A C 1
ATOM 721 O O . PHE A 1 92 ? -3.352 -4.721 40.376 1.00 61.28 92 PHE A O 1
ATOM 728 N N . VAL A 1 93 ? -4.209 -2.925 39.344 1.00 59.75 93 VAL A N 1
ATOM 729 C CA . VAL A 1 93 ? -3.961 -1.996 40.459 1.00 59.75 93 VAL A CA 1
ATOM 730 C C . VAL A 1 93 ? -4.929 -2.259 41.613 1.00 59.75 93 VAL A C 1
ATOM 732 O O . VAL A 1 93 ? -4.482 -2.268 42.753 1.00 59.75 93 VAL A O 1
ATOM 735 N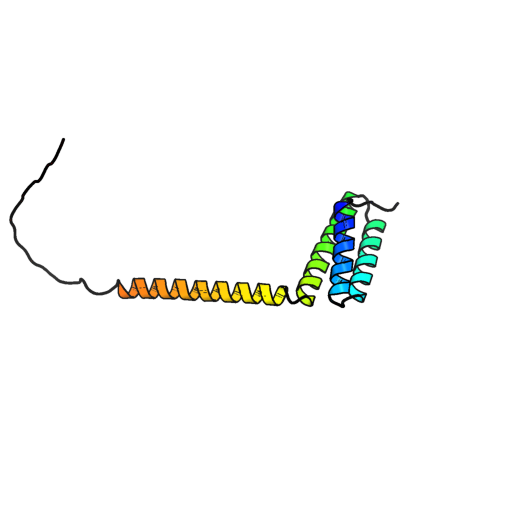 N . ASP A 1 94 ? -6.204 -2.529 41.326 1.00 60.56 94 ASP A N 1
ATOM 736 C CA . ASP A 1 94 ? -7.202 -2.876 42.345 1.00 60.56 94 ASP A CA 1
ATOM 737 C C . ASP A 1 94 ? -6.860 -4.217 43.027 1.00 60.56 94 ASP A C 1
ATOM 739 O O . ASP A 1 94 ? -6.836 -4.279 44.250 1.00 60.56 94 ASP A O 1
ATOM 743 N N . ASP A 1 95 ? -6.478 -5.248 42.261 1.00 60.28 95 ASP A N 1
ATOM 744 C CA . ASP A 1 95 ? -6.051 -6.559 42.779 1.00 60.28 95 ASP A CA 1
ATOM 745 C C . ASP A 1 95 ? -4.788 -6.441 43.664 1.00 60.28 95 ASP A C 1
ATOM 747 O O . ASP A 1 95 ? -4.626 -7.184 44.626 1.00 60.28 95 ASP A O 1
ATOM 751 N N . GLN A 1 96 ? -3.872 -5.516 43.343 1.00 57.38 96 GLN A N 1
ATOM 752 C CA . GLN A 1 96 ? -2.666 -5.258 44.146 1.00 57.38 96 GLN A CA 1
ATOM 753 C C . GLN A 1 96 ? -2.950 -4.392 45.383 1.00 57.38 96 GLN A C 1
ATOM 755 O O . GLN A 1 96 ? -2.254 -4.526 46.388 1.00 57.38 96 GLN A O 1
ATOM 760 N N . ALA A 1 97 ? -3.955 -3.516 45.319 1.00 57.75 97 ALA A N 1
ATOM 761 C CA . ALA A 1 97 ? -4.404 -2.715 46.453 1.00 57.75 97 ALA A CA 1
ATOM 762 C C . ALA A 1 97 ? -5.233 -3.544 47.450 1.00 57.75 97 ALA A C 1
ATOM 764 O O . ALA A 1 97 ? -5.117 -3.323 48.647 1.00 57.75 97 ALA A O 1
ATOM 765 N N . GLU A 1 98 ? -6.010 -4.526 46.980 1.00 52.72 98 GLU A N 1
ATOM 766 C CA . GLU A 1 98 ? -6.711 -5.494 47.840 1.00 52.72 98 GLU A CA 1
ATOM 767 C C . GLU A 1 98 ? -5.739 -6.490 48.499 1.00 52.72 98 GLU A C 1
ATOM 769 O O . GLU A 1 98 ? -6.027 -7.012 49.568 1.00 52.72 98 GLU A O 1
ATOM 774 N N . SER A 1 99 ? -4.547 -6.703 47.927 1.00 55.62 99 SER A N 1
ATOM 775 C CA . SER A 1 99 ? -3.464 -7.461 48.576 1.00 55.62 99 SER A CA 1
ATOM 776 C C . SER A 1 99 ? -2.578 -6.627 49.519 1.00 55.62 99 SER A C 1
ATOM 778 O O . SER A 1 99 ? -1.483 -7.070 49.861 1.00 55.62 99 SER A O 1
ATOM 780 N N . GLY A 1 100 ? -2.993 -5.408 49.879 1.00 50.22 100 GLY A N 1
ATOM 781 C CA . GLY A 1 100 ? -2.176 -4.417 50.587 1.00 50.22 100 GLY A CA 1
ATOM 782 C C . GLY A 1 100 ? -2.837 -3.833 51.838 1.00 50.22 100 GLY A C 1
ATOM 783 O O . GLY A 1 100 ? -2.949 -2.619 51.924 1.00 50.22 100 GLY A O 1
ATOM 784 N N . ASP A 1 101 ? -3.312 -4.693 52.735 1.00 44.91 101 ASP A N 1
ATOM 785 C CA . ASP A 1 101 ? -3.636 -4.495 54.167 1.00 44.91 101 ASP A CA 1
ATOM 786 C C . ASP A 1 101 ? -4.305 -5.831 54.555 1.00 44.91 101 ASP A C 1
ATOM 788 O O . ASP A 1 101 ? -5.262 -6.236 53.905 1.00 44.91 101 ASP A O 1
ATOM 792 N N . GLU A 1 102 ? -3.791 -6.688 55.431 1.00 49.28 102 GLU A N 1
ATOM 793 C CA . GLU A 1 102 ? -3.491 -6.515 56.851 1.00 49.28 102 GLU A CA 1
ATOM 794 C C . GLU A 1 102 ? -2.437 -7.584 57.214 1.00 49.28 102 GLU A C 1
ATOM 796 O O . GLU A 1 102 ? -2.705 -8.756 56.990 1.00 49.28 102 GLU A O 1
ATOM 801 N N . ASP A 1 103 ? -1.251 -7.219 57.709 1.00 53.44 103 ASP A N 1
ATOM 802 C CA . ASP A 1 103 ? -0.404 -8.090 58.558 1.00 53.44 103 ASP A CA 1
ATOM 803 C C . ASP A 1 103 ? 0.680 -7.212 59.234 1.00 53.44 103 ASP A C 1
ATOM 805 O O . ASP A 1 103 ? 1.888 -7.436 59.135 1.00 53.44 103 ASP A O 1
ATOM 809 N N . GLU A 1 104 ? 0.235 -6.140 59.902 1.00 47.41 104 GLU A N 1
ATOM 810 C CA . GLU A 1 104 ? 0.940 -5.579 61.063 1.00 47.41 104 GLU A CA 1
ATOM 811 C C . GLU A 1 104 ? 0.298 -6.199 62.315 1.00 47.41 104 GLU A C 1
ATOM 813 O O . GLU A 1 104 ? -0.542 -5.573 62.951 1.00 47.41 104 GLU A O 1
ATOM 818 N N . ASP A 1 105 ? 0.660 -7.442 62.649 1.00 48.91 105 ASP A N 1
ATOM 819 C CA . ASP A 1 105 ? 0.393 -8.014 63.973 1.00 48.91 105 ASP A CA 1
ATOM 820 C C . ASP A 1 105 ? 1.720 -8.369 64.662 1.00 48.91 105 ASP A C 1
ATOM 822 O O . ASP A 1 105 ? 2.571 -9.102 64.151 1.00 48.91 105 ASP A O 1
ATOM 826 N N . GLU A 1 106 ? 1.888 -7.751 65.828 1.00 48.38 106 GLU A N 1
ATOM 827 C CA . GLU A 1 106 ? 3.016 -7.818 66.749 1.00 48.38 106 GLU A CA 1
ATOM 828 C C . GLU A 1 106 ? 3.116 -9.191 67.460 1.00 48.38 106 GLU A C 1
ATOM 830 O O . GLU A 1 106 ? 2.114 -9.781 67.853 1.00 48.38 106 GLU A O 1
ATOM 835 N N . ASP A 1 107 ? 4.355 -9.652 67.677 1.00 40.44 107 ASP A N 1
ATOM 836 C CA . ASP A 1 107 ? 4.845 -10.543 68.749 1.00 40.44 107 ASP A CA 1
ATOM 837 C C . ASP A 1 107 ? 4.004 -11.759 69.220 1.00 40.44 107 ASP A C 1
ATOM 839 O O . ASP A 1 107 ? 3.143 -11.646 70.093 1.00 40.44 107 ASP A O 1
ATOM 843 N N . VAL A 1 108 ? 4.452 -12.980 68.870 1.00 47.91 108 VAL A N 1
ATOM 844 C CA . VAL A 1 108 ? 4.390 -14.141 69.787 1.00 47.91 108 VAL A CA 1
ATOM 845 C C . VAL A 1 108 ? 5.700 -14.939 69.741 1.00 47.91 108 VAL A C 1
ATOM 847 O O . VAL A 1 108 ? 6.159 -15.403 68.700 1.00 47.91 108 VAL A O 1
ATOM 850 N N . SER A 1 109 ? 6.298 -15.065 70.919 1.00 38.78 109 SER A N 1
ATOM 851 C CA . SER A 1 109 ? 7.513 -15.788 71.281 1.00 38.78 109 SER A CA 1
ATOM 852 C C . SER A 1 109 ? 7.261 -17.276 71.594 1.00 38.78 109 SER A C 1
ATOM 854 O O . SER A 1 109 ? 6.175 -17.637 72.035 1.00 38.78 109 SER A O 1
ATOM 856 N N . GLY A 1 110 ? 8.308 -18.107 71.472 1.00 45.34 110 GLY A N 1
ATOM 857 C CA . GLY A 1 110 ? 8.406 -19.461 72.059 1.00 45.34 110 GLY A CA 1
ATOM 858 C C . GLY A 1 110 ? 8.136 -20.592 71.056 1.00 45.34 110 GLY A C 1
ATOM 859 O O . GLY A 1 110 ? 7.014 -20.732 70.597 1.00 45.34 110 GLY A O 1
ATOM 860 N N . ASP A 1 111 ? 9.155 -21.262 70.512 1.00 39.91 111 ASP A N 1
ATOM 861 C CA . ASP A 1 111 ? 9.917 -22.393 71.091 1.00 39.91 111 ASP A CA 1
ATOM 862 C C . ASP A 1 111 ? 9.256 -23.761 70.806 1.00 39.91 111 ASP A C 1
ATOM 864 O O . ASP A 1 111 ? 8.047 -23.904 70.959 1.00 39.91 111 ASP A O 1
ATOM 868 N N . GLU A 1 112 ? 10.098 -24.732 70.421 1.00 52.41 112 GLU A N 1
ATOM 869 C CA . GLU A 1 112 ? 9.833 -26.180 70.236 1.00 52.41 112 GLU A CA 1
ATOM 870 C C . GLU A 1 112 ? 9.012 -26.584 68.980 1.00 52.41 112 GLU A C 1
ATOM 872 O O . GLU A 1 112 ? 8.002 -25.982 68.649 1.00 52.41 112 GLU A O 1
ATOM 877 N N . GLU A 1 113 ? 9.321 -27.599 68.168 1.00 54.53 113 GLU A N 1
ATOM 878 C CA . GLU A 1 113 ? 10.354 -28.635 68.116 1.00 54.53 113 GLU A CA 1
ATOM 879 C C . GLU A 1 113 ? 10.344 -29.225 66.679 1.00 54.53 113 GLU A C 1
ATOM 881 O O . GLU A 1 113 ? 9.361 -29.144 65.942 1.00 54.53 113 GLU A O 1
ATOM 886 N N . VAL A 1 114 ? 11.482 -29.786 66.285 1.00 46.47 114 VAL A N 1
ATOM 887 C CA . VAL A 1 114 ? 11.822 -30.421 65.001 1.00 46.47 114 VAL A CA 1
ATOM 888 C C . VAL A 1 114 ? 11.124 -31.772 64.784 1.00 46.47 114 VAL A C 1
ATOM 890 O O . VAL A 1 114 ? 11.159 -32.606 65.678 1.00 46.47 114 VAL A O 1
ATOM 893 N N . GLU A 1 115 ? 10.654 -32.061 63.563 1.00 59.47 115 GLU A N 1
ATOM 894 C CA . GLU A 1 115 ? 10.653 -33.433 63.021 1.00 59.47 115 GLU A CA 1
ATOM 895 C C . GLU A 1 115 ? 11.002 -33.438 61.522 1.00 59.47 115 GLU A C 1
ATOM 897 O O . GLU A 1 115 ? 10.257 -32.955 60.666 1.00 59.47 115 GLU A O 1
ATOM 902 N N . ASP A 1 116 ? 12.180 -33.996 61.240 1.00 50.53 116 ASP A N 1
ATOM 903 C CA . ASP A 1 116 ? 12.685 -34.391 59.930 1.00 50.53 116 ASP A CA 1
ATOM 904 C C . ASP A 1 116 ? 11.806 -35.475 59.291 1.00 50.53 116 ASP A C 1
ATOM 906 O O . ASP A 1 116 ? 11.470 -36.476 59.925 1.00 50.53 116 ASP A O 1
ATOM 910 N N . VAL A 1 117 ? 11.539 -35.346 57.989 1.00 63.53 117 VAL A N 1
ATOM 911 C CA . VAL A 1 117 ? 11.179 -36.492 57.143 1.00 63.53 117 VAL A CA 1
ATOM 912 C C . VAL A 1 117 ? 12.003 -36.428 55.859 1.00 63.53 117 VAL A C 1
ATOM 914 O O . VAL A 1 117 ? 11.609 -35.826 54.860 1.00 63.53 117 VAL A O 1
ATOM 917 N N . GLU A 1 118 ? 13.166 -37.074 55.901 1.00 52.38 118 GLU A N 1
ATOM 918 C CA . GLU A 1 118 ? 13.868 -37.551 54.713 1.00 52.38 118 GLU A CA 1
ATOM 919 C C . GLU A 1 118 ? 13.091 -38.730 54.110 1.00 52.38 118 GLU A C 1
ATOM 921 O O . GLU A 1 118 ? 12.755 -39.692 54.803 1.00 52.38 118 GLU A O 1
ATOM 926 N N . VAL A 1 119 ? 12.851 -38.697 52.800 1.00 70.25 119 VAL A N 1
ATOM 927 C CA . VAL A 1 119 ? 12.621 -39.918 52.020 1.00 70.25 119 VAL A CA 1
ATOM 928 C C . VAL A 1 119 ? 13.506 -39.843 50.785 1.00 70.25 119 VAL A C 1
ATOM 930 O O . VAL A 1 119 ? 13.180 -39.178 49.803 1.00 70.25 119 VAL A O 1
ATOM 933 N N . GLU A 1 120 ? 14.641 -40.529 50.866 1.00 56.19 120 GLU A N 1
ATOM 934 C CA . GLU A 1 120 ? 15.502 -40.875 49.741 1.00 56.19 120 GLU A CA 1
ATOM 935 C C . GLU A 1 120 ? 15.238 -42.346 49.373 1.00 56.19 120 GLU A C 1
ATOM 937 O O . GLU A 1 120 ? 15.335 -43.229 50.227 1.00 56.19 120 GLU A O 1
ATOM 942 N N . THR A 1 121 ? 14.906 -42.602 48.105 1.00 63.28 121 THR A N 1
ATOM 943 C CA . THR A 1 121 ? 15.221 -43.843 47.371 1.00 63.28 121 THR A CA 1
ATOM 944 C C . THR A 1 121 ? 15.372 -43.523 45.897 1.00 63.28 121 THR A C 1
ATOM 946 O O . THR A 1 121 ? 14.497 -42.780 45.392 1.00 63.28 121 THR A O 1
#

pLDDT: mean 79.43, std 17.43, range [38.78, 96.31]